Protein AF-A0A1F9CY75-F1 (afdb_monomer)

Secondary structure (DSSP, 8-state):
------PPPPPPP--------PPPPTT-EEEEEEETTEEEEEEEE---TTS-SEEEETTEEEEETTSHHHHHHTTSHHHHHH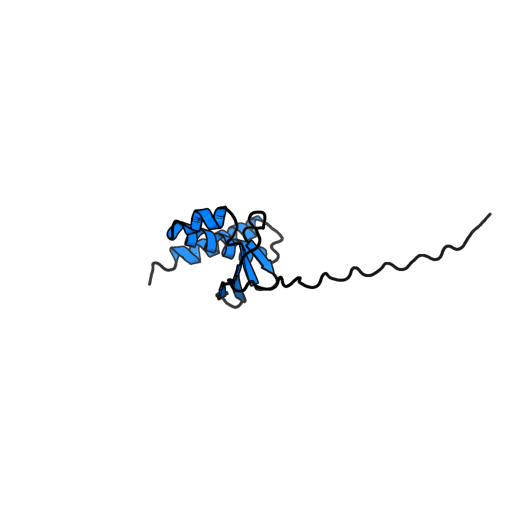HHHHHHHHHHHHHS--SSHHHHHHHHHHHHHHHHTTTTT-

Sequence (122 aa):
MREETVQPATPKKRRKKSPQIKRLTPNAVVQRVKFGETGVSVCIDDFGEDGPECFTEGTVIYINQQHPLYQREVKKPDTYILNVTRLITQEISLMKDTRNPRQAFSRQSKLLRDAFIDRQSQ

Radius of gyration: 21.09 Å; Cα contacts (8 Å, |Δi|>4): 133; chains: 1; bounding box: 71×56×34 Å

Solvent-accessible surface area (backbone atoms only — not comparable to full-atom values): 7442 Å² total; per-residue (Å²): 135,90,77,86,86,79,79,83,80,77,84,78,77,80,74,77,79,69,83,80,76,70,76,78,53,96,81,42,49,74,47,80,45,74,58,84,93,49,68,36,32,40,33,40,35,83,55,48,58,91,33,66,63,56,53,73,57,95,55,34,37,39,35,22,57,48,13,64,67,44,59,60,29,64,77,37,69,72,53,26,54,52,48,56,50,50,52,53,30,48,48,59,27,60,70,51,86,56,96,42,68,71,58,25,52,53,46,24,55,48,51,51,44,56,69,67,57,68,65,77,80,116

Structure (mmCIF, N/CA/C/O backbone):
data_AF-A0A1F9CY75-F1
#
_entry.id   AF-A0A1F9CY75-F1
#
loop_
_atom_site.group_PDB
_atom_site.id
_atom_site.type_symbol
_atom_site.label_atom_id
_atom_site.label_alt_id
_atom_site.label_comp_id
_atom_site.label_asym_id
_atom_site.label_entity_id
_atom_site.label_seq_id
_atom_site.pdbx_PDB_ins_code
_atom_site.Cartn_x
_atom_s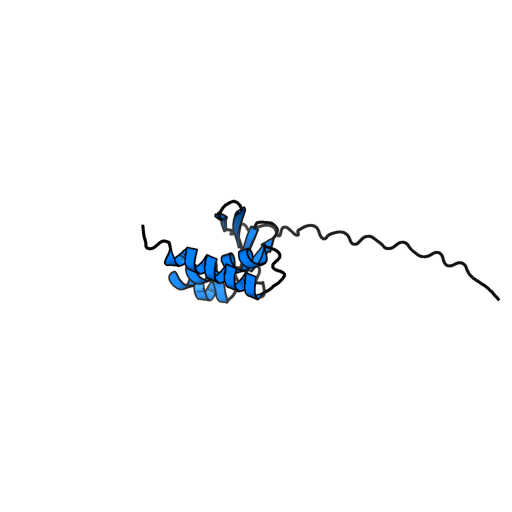ite.Cartn_y
_atom_site.Cartn_z
_atom_site.occupancy
_atom_site.B_iso_or_equiv
_atom_site.auth_seq_id
_atom_site.auth_comp_id
_atom_site.auth_asym_id
_atom_site.auth_atom_id
_atom_site.pdbx_PDB_model_num
ATOM 1 N N . MET A 1 1 ? 56.898 -35.795 -11.553 1.00 38.00 1 MET A N 1
ATOM 2 C CA . MET A 1 1 ? 56.214 -34.583 -12.049 1.00 38.00 1 MET A CA 1
ATOM 3 C C . MET A 1 1 ? 54.952 -35.017 -12.776 1.00 38.00 1 MET A C 1
ATOM 5 O O . MET A 1 1 ? 55.099 -35.783 -13.715 1.00 38.00 1 MET A O 1
ATOM 9 N N . ARG A 1 2 ? 53.801 -34.466 -12.352 1.00 38.34 2 ARG A N 1
ATOM 10 C CA . ARG A 1 2 ? 52.536 -34.290 -13.100 1.00 38.34 2 ARG A CA 1
ATOM 11 C C . ARG A 1 2 ? 51.712 -35.545 -13.423 1.00 38.34 2 ARG A C 1
ATOM 13 O O . ARG A 1 2 ? 52.249 -36.507 -13.940 1.00 38.34 2 ARG A O 1
ATOM 20 N N . GLU A 1 3 ? 50.398 -35.596 -13.233 1.00 37.16 3 GLU A N 1
ATOM 21 C CA . GLU A 1 3 ? 49.410 -34.746 -12.547 1.00 37.16 3 GLU A CA 1
ATOM 22 C C . GLU A 1 3 ? 48.095 -35.548 -12.591 1.00 37.16 3 GLU A C 1
ATOM 24 O O . GLU A 1 3 ? 47.687 -36.005 -13.661 1.00 37.16 3 GLU A O 1
ATOM 29 N N . GLU A 1 4 ? 47.451 -35.750 -11.439 1.00 39.44 4 GLU A N 1
ATOM 30 C CA . GLU A 1 4 ? 46.087 -36.278 -11.347 1.00 39.44 4 GLU A CA 1
ATOM 31 C C . GLU A 1 4 ? 45.119 -35.325 -12.053 1.00 39.44 4 GLU A C 1
ATOM 33 O O . GLU A 1 4 ? 45.020 -34.142 -11.726 1.00 39.44 4 GLU A O 1
ATOM 38 N N . THR A 1 5 ? 44.384 -35.840 -13.033 1.00 37.31 5 THR A N 1
ATOM 39 C CA . THR A 1 5 ? 43.399 -35.062 -13.783 1.00 37.31 5 THR A CA 1
ATOM 40 C C . THR A 1 5 ? 42.088 -35.008 -12.994 1.00 37.31 5 THR A C 1
ATOM 42 O O . THR A 1 5 ? 41.199 -35.841 -13.160 1.00 37.31 5 THR A O 1
ATOM 45 N N . VAL A 1 6 ? 41.967 -34.022 -12.103 1.00 43.00 6 VAL A N 1
ATOM 46 C CA . VAL A 1 6 ? 40.714 -33.695 -11.406 1.00 43.00 6 VAL A CA 1
ATOM 47 C C . VAL A 1 6 ? 39.774 -32.994 -12.388 1.00 43.00 6 VAL A C 1
ATOM 49 O O . VAL A 1 6 ? 40.012 -31.862 -12.806 1.00 43.00 6 VAL A O 1
ATOM 52 N N . GLN A 1 7 ? 38.691 -33.670 -12.772 1.00 46.31 7 GLN A N 1
ATOM 53 C CA . GLN A 1 7 ? 37.625 -33.084 -13.585 1.00 46.31 7 GLN A CA 1
ATOM 54 C C . GLN A 1 7 ? 36.792 -32.100 -12.736 1.00 46.31 7 GLN A C 1
ATOM 56 O O . GLN A 1 7 ? 36.348 -32.467 -11.645 1.00 46.31 7 GLN A O 1
ATOM 61 N N . PRO A 1 8 ? 36.543 -30.859 -13.197 1.00 41.75 8 PRO A N 1
ATOM 62 C CA . PRO A 1 8 ? 35.800 -29.871 -12.425 1.00 41.75 8 PRO A CA 1
ATOM 63 C C . PRO A 1 8 ? 34.287 -30.124 -12.489 1.00 41.75 8 PRO A C 1
ATOM 65 O O . PRO A 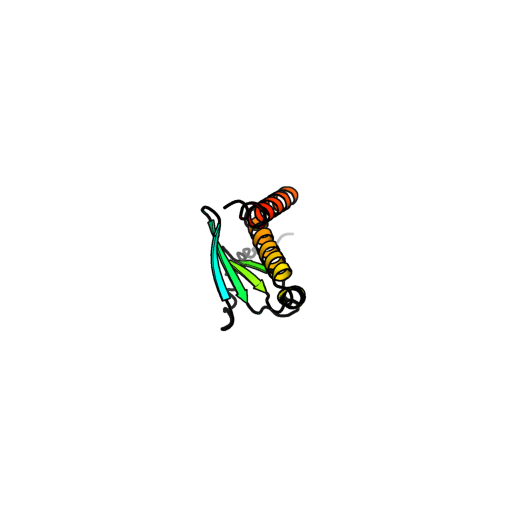1 8 ? 33.676 -30.184 -13.557 1.00 41.75 8 PRO A O 1
ATOM 68 N N . ALA A 1 9 ? 33.673 -30.231 -11.310 1.00 46.41 9 ALA A N 1
ATOM 69 C CA . ALA A 1 9 ? 32.234 -30.353 -11.128 1.00 46.41 9 ALA A CA 1
ATOM 70 C C . ALA A 1 9 ? 31.491 -29.118 -11.671 1.00 46.41 9 ALA A C 1
ATOM 72 O O . ALA A 1 9 ? 31.755 -27.976 -11.294 1.00 46.41 9 ALA A O 1
ATOM 73 N N . THR A 1 10 ? 30.512 -29.363 -12.539 1.00 48.00 10 THR A N 1
ATOM 74 C CA . THR A 1 10 ? 29.634 -28.355 -13.145 1.00 48.00 10 THR A CA 1
ATOM 75 C C . THR A 1 10 ? 28.888 -27.517 -12.090 1.00 48.00 10 THR A C 1
ATOM 77 O O . THR A 1 10 ? 28.301 -28.095 -11.165 1.00 48.00 10 THR A O 1
ATOM 80 N N . PRO A 1 11 ? 28.808 -26.179 -12.226 1.00 45.78 11 PRO A N 1
ATOM 81 C CA . PRO A 1 11 ? 28.096 -25.334 -11.274 1.00 45.78 11 PRO A CA 1
ATOM 82 C C . PRO A 1 11 ? 26.577 -25.535 -11.390 1.00 45.78 11 PRO A C 1
ATOM 84 O O . PRO A 1 11 ? 25.950 -25.246 -12.412 1.00 45.78 11 PRO A O 1
ATOM 87 N N . LYS A 1 12 ? 25.966 -26.028 -10.306 1.00 49.53 12 LYS A N 1
ATOM 88 C CA . LYS A 1 12 ? 24.513 -26.190 -10.162 1.00 49.53 12 LYS A CA 1
ATOM 89 C C . LYS A 1 12 ? 23.821 -24.828 -10.298 1.00 49.53 12 LYS A C 1
ATOM 91 O O . LYS A 1 12 ? 24.002 -23.941 -9.464 1.00 49.53 12 LYS A O 1
ATOM 96 N N . LYS A 1 13 ? 22.993 -24.674 -11.337 1.00 48.22 13 LYS A N 1
ATOM 97 C CA . LYS A 1 13 ? 22.117 -23.510 -11.546 1.00 48.22 13 LYS A CA 1
ATOM 98 C C . LYS A 1 13 ? 21.287 -23.261 -10.277 1.00 48.22 13 LYS A C 1
ATOM 100 O O . LYS A 1 13 ? 20.502 -24.120 -9.873 1.00 48.22 13 LYS A O 1
ATOM 105 N N . ARG A 1 14 ? 21.449 -22.088 -9.650 1.00 49.94 14 ARG A N 1
ATOM 106 C CA . ARG A 1 14 ? 20.605 -21.633 -8.534 1.00 49.94 14 ARG A CA 1
ATOM 107 C C . ARG A 1 14 ? 19.150 -21.612 -9.009 1.00 49.94 14 ARG A C 1
ATOM 109 O O . ARG A 1 14 ? 18.783 -20.790 -9.846 1.00 49.94 14 ARG A O 1
ATOM 116 N N . ARG A 1 15 ? 18.334 -22.543 -8.503 1.00 51.06 15 ARG A N 1
ATOM 117 C CA . ARG A 1 15 ? 16.886 -22.575 -8.747 1.00 51.06 15 ARG A CA 1
ATOM 118 C C . ARG A 1 15 ? 16.317 -21.236 -8.274 1.00 51.06 15 ARG A C 1
ATOM 120 O O . ARG A 1 15 ? 16.498 -20.872 -7.112 1.00 51.06 15 ARG A O 1
ATOM 127 N N . LYS A 1 16 ? 15.678 -20.491 -9.180 1.00 50.59 16 LYS A N 1
ATOM 128 C CA . LYS A 1 16 ? 14.902 -19.294 -8.839 1.00 50.59 16 LYS A CA 1
ATOM 129 C C . LYS A 1 16 ? 13.883 -19.726 -7.784 1.00 50.59 16 LYS A C 1
ATOM 131 O O . LYS A 1 16 ? 13.108 -20.643 -8.052 1.00 50.59 16 LYS A O 1
ATOM 136 N N . LYS A 1 17 ? 13.955 -19.151 -6.579 1.00 49.12 17 LYS A N 1
ATOM 137 C CA . LYS A 1 17 ? 12.967 -19.399 -5.525 1.00 49.12 17 LYS A CA 1
ATOM 138 C C . LYS A 1 17 ? 11.608 -19.047 -6.125 1.00 49.12 17 LYS A C 1
ATOM 140 O O . LYS A 1 17 ? 11.399 -17.906 -6.526 1.00 49.12 17 LYS A O 1
ATOM 145 N N . SER A 1 18 ? 10.753 -20.050 -6.290 1.00 45.75 18 SER A N 1
ATOM 146 C CA . SER A 1 18 ? 9.359 -19.840 -6.658 1.00 45.75 18 SER A CA 1
ATOM 147 C C . SER A 1 18 ? 8.731 -18.891 -5.633 1.00 45.75 18 SER A C 1
ATOM 149 O O . SER A 1 18 ? 9.071 -19.022 -4.451 1.00 45.75 18 SER A O 1
ATOM 151 N N . PRO A 1 19 ? 7.862 -17.957 -6.057 1.00 41.50 19 PRO A N 1
ATOM 152 C CA . PRO A 1 19 ? 7.151 -17.079 -5.136 1.00 41.50 19 PRO A CA 1
ATOM 153 C C . PRO A 1 19 ? 6.479 -17.949 -4.073 1.00 41.50 19 PRO A C 1
ATOM 155 O O . PRO A 1 19 ? 5.720 -18.869 -4.397 1.00 41.50 19 PRO A O 1
ATOM 158 N N . GLN A 1 20 ? 6.873 -17.758 -2.813 1.00 51.06 20 GLN A N 1
ATOM 159 C CA . GLN A 1 20 ? 6.215 -18.405 -1.689 1.00 51.06 20 GLN A CA 1
ATOM 160 C C . GLN A 1 20 ? 4.910 -17.651 -1.505 1.00 51.06 20 GLN A C 1
ATOM 162 O O . GLN A 1 20 ? 4.829 -16.774 -0.653 1.00 51.06 20 GLN A O 1
ATOM 167 N N . ILE A 1 21 ? 3.905 -18.007 -2.305 1.00 44.62 21 ILE A N 1
ATOM 168 C CA . ILE A 1 21 ? 2.533 -17.570 -2.081 1.00 44.62 21 ILE A CA 1
ATOM 169 C C . ILE A 1 21 ? 2.146 -18.151 -0.718 1.00 44.62 21 ILE A C 1
ATOM 171 O O . ILE A 1 21 ? 1.726 -19.308 -0.610 1.00 44.62 21 ILE A O 1
ATOM 175 N N . LYS A 1 22 ? 2.395 -17.385 0.350 1.00 53.44 22 LYS A N 1
ATOM 176 C CA . LYS A 1 22 ? 1.886 -17.673 1.686 1.00 53.44 22 LYS A CA 1
ATOM 177 C C . LYS A 1 22 ? 0.373 -17.732 1.521 1.00 53.44 22 LYS A C 1
ATOM 179 O O . LYS A 1 22 ? -0.223 -16.835 0.930 1.00 53.44 22 LYS A O 1
ATOM 184 N N . ARG A 1 23 ? -0.226 -18.854 1.925 1.00 48.00 23 ARG A N 1
ATOM 185 C CA . ARG A 1 23 ? -1.678 -19.049 1.846 1.00 48.00 23 ARG A CA 1
ATOM 186 C C . ARG A 1 23 ? -2.338 -17.857 2.540 1.00 48.00 23 ARG A C 1
ATOM 188 O O . ARG A 1 23 ? -2.029 -17.645 3.708 1.00 48.00 23 ARG A O 1
ATOM 195 N N . LEU A 1 24 ? -3.190 -17.112 1.825 1.00 58.69 24 LEU A N 1
ATOM 196 C CA . LEU A 1 24 ? -3.997 -16.065 2.451 1.00 58.69 24 LEU A CA 1
ATOM 197 C C . LEU A 1 24 ? -4.764 -16.699 3.611 1.00 58.69 24 LEU A C 1
ATOM 199 O O . LEU A 1 24 ? -5.358 -17.773 3.435 1.00 58.69 24 LEU A O 1
ATOM 203 N N . THR A 1 25 ? -4.729 -16.077 4.786 1.00 61.41 25 THR A N 1
ATOM 204 C CA . THR A 1 25 ? -5.555 -16.562 5.893 1.00 61.41 25 THR A CA 1
ATOM 205 C C . THR A 1 25 ? -7.036 -16.295 5.582 1.00 61.41 25 THR A C 1
ATOM 207 O O . THR A 1 25 ? -7.358 -15.429 4.764 1.00 61.41 25 THR A O 1
ATOM 210 N N . PRO A 1 26 ? -7.980 -17.021 6.207 1.00 56.97 26 PRO A N 1
ATOM 211 C CA . PRO A 1 26 ? -9.407 -16.783 5.990 1.00 56.97 26 PRO A CA 1
ATOM 212 C C . PRO A 1 26 ? -9.866 -15.360 6.355 1.00 56.97 26 PRO A C 1
ATOM 214 O O . PRO A 1 26 ? -10.937 -14.946 5.922 1.00 56.97 26 PRO A O 1
ATOM 217 N N . ASN A 1 27 ? -9.067 -14.618 7.131 1.00 58.91 27 ASN A N 1
ATOM 218 C CA . ASN A 1 27 ? -9.345 -13.241 7.538 1.00 58.91 27 ASN A CA 1
ATOM 219 C C . ASN A 1 27 ? -8.805 -12.202 6.545 1.00 58.91 27 ASN A C 1
ATOM 221 O O . ASN A 1 27 ? -8.962 -11.002 6.771 1.00 58.91 27 ASN A O 1
ATOM 225 N N . ALA A 1 28 ? -8.146 -12.643 5.473 1.00 63.38 28 ALA A N 1
ATOM 226 C CA . ALA A 1 28 ? -7.461 -11.743 4.572 1.00 63.38 28 ALA A CA 1
ATOM 227 C C . ALA A 1 28 ? -8.451 -10.898 3.756 1.00 63.38 28 ALA A C 1
ATOM 229 O O . ALA A 1 28 ? -9.271 -11.417 2.993 1.00 63.38 28 ALA A O 1
ATOM 230 N N . VAL A 1 29 ? -8.345 -9.574 3.879 1.00 68.44 29 VAL A N 1
ATOM 231 C CA . VAL A 1 29 ? -9.147 -8.629 3.092 1.00 68.44 29 VAL A CA 1
ATOM 232 C C . VAL A 1 29 ? -8.361 -8.249 1.845 1.00 68.44 29 VAL A C 1
ATOM 234 O O . VAL A 1 29 ? -7.328 -7.585 1.933 1.00 68.44 29 VAL A O 1
ATOM 237 N N . VAL A 1 30 ? -8.858 -8.649 0.671 1.00 63.72 30 VAL A N 1
ATOM 238 C CA . VAL A 1 30 ? -8.247 -8.318 -0.624 1.00 63.72 30 VAL A CA 1
ATOM 239 C C . VAL A 1 30 ? -9.026 -7.196 -1.296 1.00 63.72 30 VAL A C 1
ATOM 241 O O . VAL A 1 30 ? -10.145 -7.398 -1.761 1.00 63.72 30 VAL A O 1
ATOM 244 N N . GLN A 1 31 ? -8.398 -6.030 -1.421 1.00 70.25 31 GLN A N 1
ATOM 245 C CA . GLN A 1 31 ? -8.924 -4.887 -2.156 1.00 70.25 31 GLN A CA 1
ATOM 246 C C . GLN A 1 31 ? -8.088 -4.642 -3.414 1.00 70.25 31 GLN A C 1
ATOM 248 O O . GLN A 1 31 ? -6.903 -4.318 -3.353 1.00 70.25 31 GLN A O 1
ATOM 253 N N . ARG A 1 32 ? -8.702 -4.767 -4.594 1.00 61.19 32 ARG A N 1
ATOM 254 C CA . ARG A 1 32 ? -8.042 -4.425 -5.865 1.00 61.19 32 ARG A CA 1
ATOM 255 C C . ARG A 1 32 ? -8.175 -2.932 -6.140 1.00 61.19 32 ARG A C 1
ATOM 257 O O . ARG A 1 32 ? -9.289 -2.424 -6.215 1.00 61.19 32 ARG A O 1
ATOM 264 N N . VAL A 1 33 ? -7.053 -2.247 -6.348 1.00 62.91 33 VAL A N 1
ATOM 265 C CA . VAL A 1 33 ? -7.010 -0.803 -6.612 1.00 62.91 33 VAL A CA 1
ATOM 266 C C . VAL A 1 33 ? -6.263 -0.541 -7.923 1.00 62.91 33 VAL A C 1
ATOM 268 O O . VAL A 1 33 ? -5.109 -0.921 -8.106 1.00 62.91 33 VAL A O 1
ATOM 271 N N . LYS A 1 34 ? -6.914 0.112 -8.887 1.00 54.88 34 LYS A N 1
ATOM 272 C CA . LYS A 1 34 ? -6.248 0.513 -10.136 1.00 54.88 34 LYS A CA 1
ATOM 273 C C . LYS A 1 34 ? -5.543 1.853 -9.926 1.00 54.88 34 LYS A C 1
ATOM 275 O O . LYS A 1 34 ? -6.206 2.838 -9.620 1.00 54.88 34 LYS A O 1
ATOM 280 N N . PHE A 1 35 ? -4.224 1.888 -10.114 1.00 58.78 35 PHE A N 1
ATOM 281 C CA . PHE A 1 35 ? -3.424 3.114 -10.079 1.00 58.78 35 PHE A CA 1
ATOM 282 C C . PHE A 1 35 ? -2.914 3.422 -11.494 1.00 58.78 35 PHE A C 1
ATOM 284 O O . PHE A 1 35 ? -1.904 2.876 -11.942 1.00 58.78 35 PHE A O 1
ATOM 291 N N . GLY A 1 36 ? -3.629 4.287 -12.220 1.00 62.84 36 GLY A N 1
ATOM 292 C CA . GLY A 1 36 ? -3.343 4.561 -13.633 1.00 62.84 36 GLY A CA 1
ATOM 293 C C . GLY A 1 36 ? -3.517 3.307 -14.500 1.00 62.84 36 GLY A C 1
ATOM 294 O O . GLY A 1 36 ? -4.549 2.644 -14.425 1.00 62.84 36 GLY A O 1
ATOM 295 N N . GLU A 1 37 ? -2.501 2.965 -15.299 1.00 53.84 37 GLU A N 1
ATOM 296 C CA . GLU A 1 37 ? -2.472 1.749 -16.136 1.00 53.84 37 GLU A CA 1
ATOM 297 C C . GLU A 1 37 ? -2.021 0.489 -15.371 1.00 53.84 37 GLU A C 1
ATOM 299 O O . GLU A 1 37 ? -2.215 -0.632 -15.843 1.00 53.84 37 GLU A O 1
ATOM 304 N N . THR A 1 38 ? -1.448 0.645 -14.172 1.00 58.81 38 THR A N 1
ATOM 305 C CA . THR A 1 38 ? -0.958 -0.475 -13.361 1.00 58.81 38 THR A CA 1
ATOM 306 C C . THR A 1 38 ? -2.029 -0.901 -12.356 1.00 58.81 38 THR A C 1
ATOM 308 O O . THR A 1 38 ? -2.370 -0.176 -11.420 1.00 58.81 38 THR A O 1
ATOM 311 N N . GLY A 1 39 ? -2.571 -2.108 -12.528 1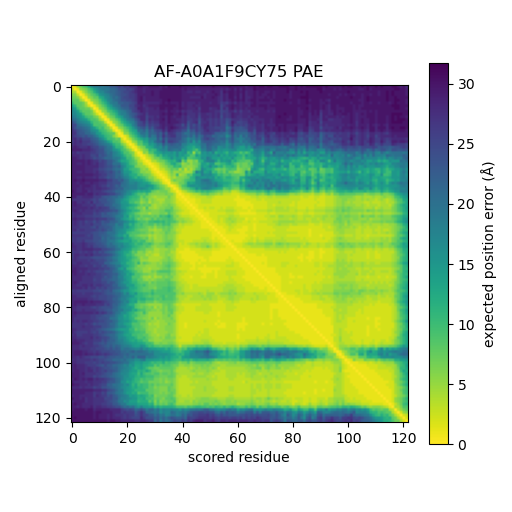.00 69.94 39 GLY A N 1
ATOM 312 C CA . GLY A 1 39 ? -3.438 -2.726 -11.526 1.00 69.94 39 GLY A CA 1
ATOM 313 C C . GLY A 1 39 ? -2.619 -3.204 -10.328 1.00 69.94 39 GLY A C 1
ATOM 314 O O . GLY A 1 39 ? -1.789 -4.097 -10.484 1.00 69.94 39 GLY A O 1
ATOM 315 N N . VAL A 1 40 ? -2.859 -2.639 -9.144 1.00 80.06 40 VAL A N 1
ATOM 316 C CA . VAL A 1 40 ? -2.227 -3.074 -7.891 1.00 80.06 40 VAL A CA 1
ATOM 317 C C . VAL A 1 40 ? -3.298 -3.708 -7.006 1.00 80.06 40 VAL A C 1
ATOM 319 O O . VAL A 1 40 ? -4.420 -3.224 -6.901 1.00 80.06 40 VAL A O 1
ATOM 322 N N . SER A 1 41 ? -2.998 -4.841 -6.384 1.00 84.88 41 SER A N 1
ATOM 323 C CA . SER A 1 41 ? -3.893 -5.423 -5.375 1.00 84.88 41 SER A CA 1
ATOM 324 C C . SER A 1 41 ? -3.325 -5.138 -3.998 1.00 84.88 41 SER A C 1
ATOM 326 O O . SER A 1 41 ? -2.123 -5.252 -3.812 1.00 84.88 41 SER A O 1
ATOM 328 N N . VAL A 1 42 ? -4.167 -4.772 -3.044 1.00 87.56 42 VAL A N 1
ATOM 329 C CA . VAL A 1 42 ? -3.788 -4.607 -1.642 1.00 87.56 42 VAL A CA 1
ATOM 330 C C . VAL A 1 42 ? -4.459 -5.722 -0.853 1.00 87.56 42 VAL A C 1
ATOM 332 O O . VAL A 1 42 ? -5.654 -5.958 -1.006 1.00 87.56 42 VAL A O 1
ATOM 335 N N . CYS A 1 43 ? -3.689 -6.433 -0.044 1.00 89.19 43 CYS A N 1
ATOM 336 C CA . CYS A 1 43 ? -4.146 -7.515 0.811 1.00 89.19 43 CYS A CA 1
ATOM 337 C C . CYS A 1 43 ? -3.761 -7.194 2.251 1.00 89.19 43 CYS A C 1
ATOM 339 O O . CYS A 1 43 ? -2.596 -6.926 2.525 1.00 89.19 43 CYS A O 1
ATOM 341 N N . ILE A 1 44 ? -4.718 -7.231 3.167 1.00 90.19 44 ILE A N 1
ATOM 342 C CA . ILE A 1 44 ? -4.462 -7.114 4.604 1.00 90.19 44 ILE A CA 1
ATOM 343 C C . ILE A 1 44 ? -4.538 -8.522 5.180 1.00 90.19 44 ILE A C 1
ATOM 345 O O . ILE A 1 44 ? -5.554 -9.183 4.982 1.00 90.19 44 ILE A O 1
ATOM 349 N N . ASP A 1 45 ? -3.471 -8.991 5.823 1.00 89.19 45 ASP A N 1
ATOM 350 C CA . ASP A 1 45 ? -3.383 -10.361 6.344 1.00 89.19 45 ASP A CA 1
ATOM 351 C C . ASP A 1 45 ? -2.469 -10.444 7.585 1.00 89.19 45 ASP A C 1
ATOM 353 O O . ASP A 1 45 ? -1.794 -9.477 7.954 1.00 89.19 45 ASP A O 1
ATOM 357 N N . ASP A 1 46 ? -2.466 -11.602 8.240 1.00 88.75 46 ASP A N 1
ATOM 358 C CA . ASP A 1 46 ? -1.684 -11.914 9.433 1.00 88.75 46 ASP A CA 1
ATOM 359 C C . ASP A 1 46 ? -0.278 -12.414 9.066 1.00 88.75 46 ASP A C 1
ATOM 361 O O . ASP A 1 46 ? -0.112 -13.469 8.447 1.00 88.75 46 ASP A O 1
ATOM 365 N N . PHE A 1 47 ? 0.761 -11.689 9.499 1.00 90.00 47 PHE A N 1
ATOM 366 C CA . PHE A 1 47 ? 2.162 -12.0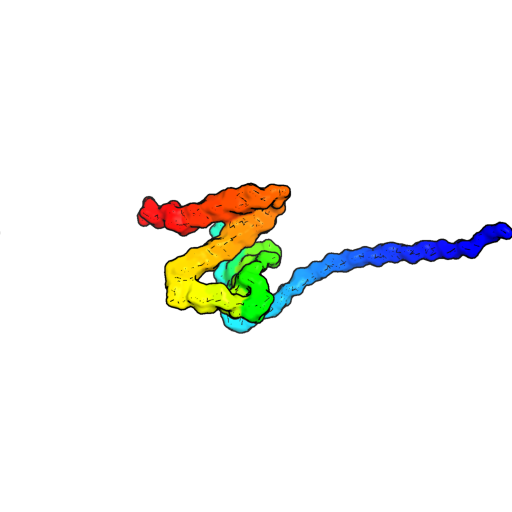92 9.295 1.00 90.00 47 PHE A CA 1
ATOM 367 C C . PHE A 1 47 ? 2.995 -12.156 10.586 1.00 90.00 47 PHE A C 1
ATOM 369 O O . PHE A 1 47 ? 4.216 -12.305 10.503 1.00 90.00 47 PHE A O 1
ATOM 376 N N . GLY A 1 48 ? 2.356 -12.096 11.758 1.00 90.44 48 GLY A N 1
ATOM 377 C CA . GLY A 1 48 ? 3.007 -12.058 13.071 1.00 90.44 48 GLY A CA 1
ATOM 378 C C . GLY A 1 48 ? 3.417 -10.648 13.503 1.00 90.44 48 GLY A C 1
ATOM 379 O O . GLY A 1 48 ? 3.607 -9.764 12.670 1.00 90.44 48 GLY A O 1
ATOM 380 N N . GLU A 1 49 ? 3.580 -10.435 14.809 1.00 93.31 49 GLU A N 1
ATOM 381 C CA . GLU A 1 49 ? 3.964 -9.129 15.375 1.00 93.31 49 GLU A CA 1
ATOM 382 C C . GLU A 1 49 ? 5.376 -8.692 14.949 1.00 93.31 49 GLU A C 1
ATOM 384 O O . GLU A 1 49 ? 5.584 -7.522 14.640 1.00 93.31 49 GLU A O 1
ATOM 389 N N . ASP A 1 50 ? 6.310 -9.645 14.837 1.00 94.06 50 ASP A N 1
ATOM 390 C CA . ASP A 1 50 ? 7.692 -9.424 14.372 1.00 94.06 50 ASP A CA 1
ATOM 391 C C . ASP A 1 50 ? 7.828 -9.411 12.834 1.00 94.06 50 ASP A C 1
ATOM 393 O O . ASP A 1 50 ? 8.932 -9.331 12.284 1.00 94.06 50 ASP A O 1
ATOM 397 N N . GLY A 1 51 ? 6.712 -9.556 12.112 1.00 90.44 51 GLY A N 1
ATOM 398 C CA . GLY A 1 51 ? 6.679 -9.514 10.653 1.00 90.44 51 GLY A CA 1
ATOM 399 C C . GLY A 1 51 ? 6.868 -8.093 10.102 1.00 90.44 51 GLY A C 1
ATOM 400 O O . GLY A 1 51 ? 6.677 -7.114 10.818 1.00 90.44 51 GLY A O 1
ATOM 401 N N . PRO A 1 52 ? 7.197 -7.935 8.807 1.00 93.88 52 PRO A N 1
ATOM 402 C CA . PRO A 1 52 ? 7.281 -6.610 8.191 1.00 93.88 52 PRO A CA 1
ATOM 403 C C . PRO A 1 52 ? 5.922 -5.888 8.219 1.00 93.88 52 PRO A C 1
ATOM 405 O O . PRO A 1 52 ? 4.880 -6.533 8.109 1.00 93.88 52 PRO A O 1
ATOM 408 N N . GLU A 1 53 ? 5.932 -4.552 8.303 1.00 94.25 53 GLU A N 1
ATOM 409 C CA . GLU A 1 53 ? 4.720 -3.713 8.206 1.00 94.25 53 GLU A CA 1
ATOM 410 C C . GLU A 1 53 ? 3.953 -3.966 6.898 1.00 94.25 53 GLU A C 1
ATOM 412 O O . GLU A 1 53 ? 2.729 -4.116 6.887 1.00 94.25 53 GLU A O 1
ATOM 417 N N . CYS A 1 54 ? 4.689 -4.022 5.789 1.00 94.38 54 CYS A N 1
ATOM 418 C CA . CYS A 1 54 ? 4.175 -4.323 4.464 1.00 94.38 54 CYS A CA 1
ATOM 419 C C . CYS A 1 54 ? 5.271 -4.919 3.580 1.00 94.38 54 CYS A C 1
ATOM 421 O O . CYS A 1 54 ? 6.463 -4.756 3.848 1.00 94.38 54 CYS A O 1
ATOM 423 N N . PHE A 1 55 ? 4.867 -5.608 2.520 1.00 92.62 55 PHE A N 1
ATOM 424 C CA . PHE A 1 55 ? 5.775 -6.068 1.474 1.00 92.62 55 PHE A CA 1
ATOM 425 C C . PHE A 1 55 ? 5.028 -6.264 0.157 1.00 92.62 55 PHE A C 1
ATOM 427 O O . PHE A 1 55 ? 3.812 -6.458 0.131 1.00 92.62 55 PHE A O 1
ATOM 434 N N . THR A 1 56 ? 5.774 -6.268 -0.941 1.00 90.44 56 THR A N 1
ATOM 435 C CA . THR A 1 56 ? 5.235 -6.506 -2.280 1.00 90.44 56 THR A CA 1
ATOM 436 C C . THR A 1 56 ? 5.643 -7.871 -2.822 1.00 90.44 56 THR A C 1
ATOM 438 O O . THR A 1 56 ? 6.823 -8.223 -2.817 1.00 90.44 56 THR A O 1
ATOM 441 N N . GLU A 1 57 ? 4.686 -8.603 -3.392 1.00 88.69 57 GLU A N 1
ATOM 442 C CA . GLU A 1 57 ? 4.941 -9.795 -4.204 1.00 88.69 57 GLU A CA 1
ATOM 443 C C . GLU A 1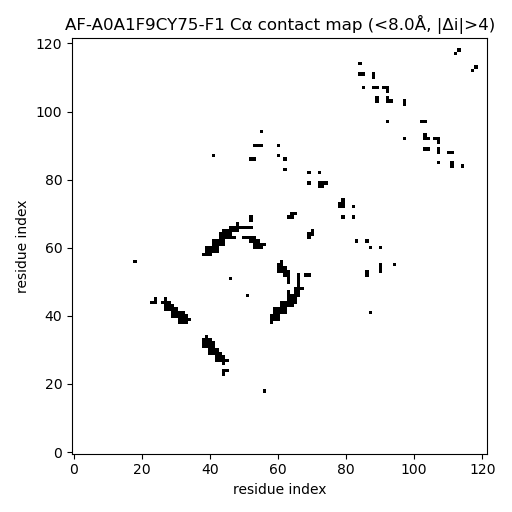 57 ? 4.191 -9.688 -5.541 1.00 88.69 57 GLU A C 1
ATOM 445 O O . GLU A 1 57 ? 2.960 -9.672 -5.606 1.00 88.69 57 GLU A O 1
ATOM 450 N N . GLY A 1 58 ? 4.943 -9.574 -6.640 1.00 85.19 58 GLY A N 1
ATOM 451 C CA . GLY A 1 58 ? 4.371 -9.324 -7.965 1.00 85.19 58 GLY A CA 1
ATOM 452 C C . GLY A 1 58 ? 3.672 -7.962 -8.030 1.00 85.19 58 GLY A C 1
ATOM 453 O O . GLY A 1 58 ? 4.321 -6.926 -7.933 1.00 85.19 58 GLY A O 1
ATOM 454 N N . THR A 1 59 ? 2.350 -7.970 -8.207 1.00 85.44 59 THR A N 1
ATOM 455 C CA . THR A 1 59 ? 1.494 -6.767 -8.232 1.00 85.44 59 THR A CA 1
ATOM 456 C C . THR A 1 59 ? 0.614 -6.646 -6.985 1.00 85.44 59 THR A C 1
ATOM 458 O O . THR A 1 59 ? -0.348 -5.873 -6.982 1.00 85.44 59 THR A O 1
ATOM 461 N N . VAL A 1 60 ? 0.883 -7.454 -5.956 1.00 87.69 60 VAL A N 1
ATOM 462 C CA . VAL A 1 60 ? 0.118 -7.483 -4.708 1.00 87.69 60 VAL A CA 1
ATOM 463 C C . VAL A 1 60 ? 0.959 -6.883 -3.585 1.00 87.69 60 VAL A C 1
ATOM 465 O O . VAL A 1 60 ? 2.079 -7.324 -3.340 1.00 87.69 60 VAL A O 1
ATOM 468 N N . ILE A 1 61 ? 0.405 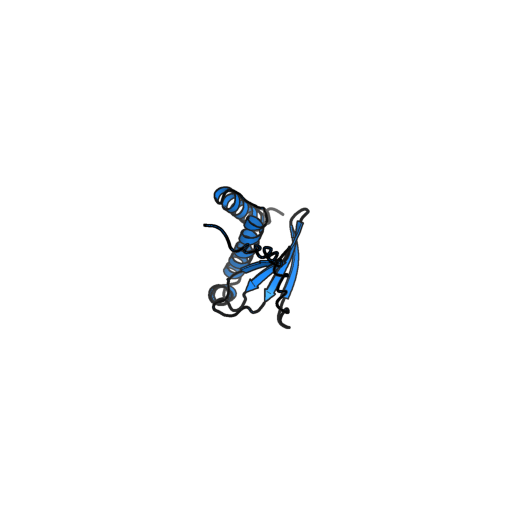-5.881 -2.914 1.00 91.31 61 ILE A N 1
ATOM 469 C CA . ILE A 1 61 ? 0.925 -5.288 -1.687 1.00 91.31 61 ILE A CA 1
ATOM 470 C C . ILE A 1 61 ? 0.237 -5.988 -0.525 1.00 91.31 61 ILE A C 1
ATOM 472 O O . ILE A 1 61 ? -0.987 -5.944 -0.421 1.00 91.31 61 ILE A O 1
ATOM 476 N N . TYR A 1 62 ? 1.014 -6.605 0.350 1.00 92.81 62 TYR A N 1
ATOM 477 C CA . TYR A 1 62 ? 0.534 -7.196 1.588 1.00 92.81 62 TYR A CA 1
ATOM 478 C C . TYR A 1 62 ? 0.800 -6.239 2.749 1.00 92.81 62 TYR A C 1
ATOM 480 O O . TYR A 1 62 ? 1.897 -5.697 2.865 1.00 92.81 62 TYR A O 1
ATOM 488 N N . ILE A 1 63 ? -0.200 -6.036 3.602 1.00 94.31 63 ILE A N 1
ATOM 489 C CA . ILE A 1 63 ? -0.144 -5.217 4.813 1.00 94.31 63 ILE A CA 1
ATOM 490 C C . ILE A 1 63 ? -0.376 -6.138 6.006 1.00 94.31 63 ILE A C 1
ATOM 492 O O . ILE A 1 63 ? -1.349 -6.892 6.030 1.00 94.31 63 ILE A O 1
ATOM 496 N N . ASN A 1 64 ? 0.516 -6.069 6.990 1.00 94.19 64 ASN A N 1
ATOM 497 C CA . ASN A 1 64 ? 0.452 -6.906 8.177 1.00 94.19 64 ASN A CA 1
ATOM 498 C C . ASN A 1 64 ? -0.438 -6.286 9.249 1.00 94.19 64 ASN A C 1
ATOM 500 O O . ASN A 1 64 ? -0.052 -5.310 9.898 1.00 94.19 64 ASN A O 1
ATOM 504 N N . GLN A 1 65 ? -1.606 -6.884 9.482 1.00 92.69 65 GLN A N 1
ATOM 505 C CA . GLN A 1 65 ? -2.517 -6.379 10.503 1.00 92.69 65 GLN A CA 1
ATOM 506 C C . GLN A 1 65 ? -2.053 -6.675 11.931 1.00 92.69 65 GLN A C 1
ATOM 508 O O . GLN A 1 65 ? -2.442 -5.961 12.847 1.00 92.69 65 GLN A O 1
ATOM 513 N N . GLN A 1 66 ? -1.202 -7.679 12.151 1.00 92.69 66 GLN A N 1
ATOM 514 C CA . GLN A 1 66 ? -0.675 -8.002 13.485 1.00 92.69 66 GLN A CA 1
ATOM 515 C C . GLN A 1 66 ? 0.487 -7.098 13.898 1.00 92.69 66 GLN A C 1
ATOM 517 O O . GLN A 1 66 ? 0.890 -7.114 15.057 1.00 92.69 66 GLN A O 1
ATOM 522 N N . HIS A 1 67 ? 1.015 -6.281 12.984 1.00 95.56 67 HIS A N 1
ATOM 523 C CA . HIS A 1 67 ? 2.130 -5.407 13.309 1.00 95.56 67 HIS A CA 1
ATOM 524 C C . HIS A 1 67 ? 1.735 -4.389 14.404 1.00 95.56 67 HIS A C 1
ATOM 526 O O . HIS A 1 67 ? 0.685 -3.742 14.281 1.00 95.56 67 HIS A O 1
ATOM 532 N N . PRO A 1 68 ? 2.569 -4.156 15.439 1.00 95.44 68 PRO A N 1
ATOM 533 C CA . PRO A 1 68 ? 2.236 -3.251 16.542 1.00 95.44 68 PRO A CA 1
ATOM 534 C C . PRO A 1 68 ? 1.846 -1.833 16.100 1.00 95.44 68 PRO A C 1
ATOM 536 O O . PRO A 1 68 ? 0.957 -1.220 16.693 1.00 95.44 68 PRO A O 1
ATOM 539 N N . LEU A 1 69 ? 2.463 -1.308 15.031 1.00 94.62 69 LEU A N 1
ATOM 540 C CA . LEU A 1 69 ? 2.086 0.000 14.473 1.00 94.62 69 LEU A CA 1
ATOM 541 C C . LEU A 1 69 ? 0.690 -0.018 13.843 1.00 94.62 69 LEU A C 1
ATOM 543 O O . LEU A 1 69 ? -0.092 0.894 14.102 1.00 94.62 69 LEU A O 1
ATOM 547 N N . TYR A 1 70 ? 0.340 -1.082 13.113 1.00 93.94 70 TYR A N 1
ATOM 548 C CA . TYR A 1 70 ? -0.997 -1.241 12.542 1.00 93.94 70 TYR A CA 1
ATOM 549 C C . TYR A 1 70 ? -2.053 -1.273 13.653 1.00 93.94 70 TYR A C 1
ATOM 551 O O . TYR A 1 70 ? -3.008 -0.497 13.633 1.00 93.94 70 TYR A O 1
ATOM 559 N N . GLN A 1 71 ? -1.832 -2.098 14.681 1.00 94.69 71 GLN A N 1
ATOM 560 C CA . GLN A 1 71 ? -2.724 -2.226 15.841 1.00 94.69 71 GLN A CA 1
ATOM 561 C C . GLN A 1 71 ? -2.840 -0.936 16.664 1.00 94.69 71 GLN A C 1
ATOM 563 O O . GLN A 1 71 ? -3.876 -0.652 17.271 1.00 94.69 71 GLN A O 1
ATOM 568 N N . ARG A 1 72 ? -1.785 -0.118 16.704 1.00 95.12 72 ARG A N 1
ATOM 569 C CA . ARG A 1 72 ? -1.831 1.197 17.350 1.00 95.12 72 ARG A CA 1
ATOM 570 C C . ARG A 1 72 ? -2.675 2.186 16.550 1.00 95.12 72 ARG A C 1
ATOM 572 O O . ARG A 1 72 ? -3.417 2.967 17.143 1.00 95.12 72 ARG A O 1
ATOM 579 N N . GLU A 1 73 ? -2.540 2.176 15.230 1.00 93.06 73 GLU A N 1
ATOM 580 C CA . GLU A 1 73 ? -3.089 3.207 14.346 1.00 93.06 73 GLU A CA 1
ATOM 581 C C . GLU A 1 73 ? -4.525 2.918 13.921 1.00 93.06 73 GLU A C 1
ATOM 583 O O . GLU A 1 73 ? -5.297 3.862 13.784 1.00 93.06 73 GLU A O 1
ATOM 588 N N . VAL A 1 74 ? -4.937 1.646 13.861 1.00 93.19 74 VAL A N 1
ATOM 589 C CA . VAL A 1 74 ? -6.335 1.241 13.617 1.00 93.19 74 VAL A CA 1
ATOM 590 C C . VAL A 1 74 ? -7.315 1.8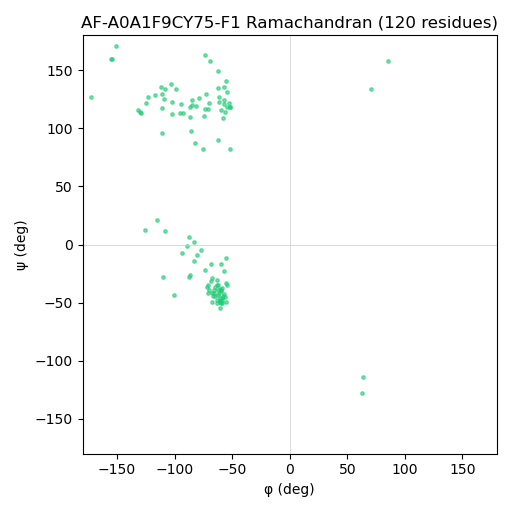19 14.649 1.00 93.19 74 VAL A C 1
ATOM 592 O O . VAL A 1 74 ? -8.494 1.997 14.364 1.00 93.19 74 VAL A O 1
ATOM 595 N N . LYS A 1 75 ? -6.827 2.188 15.842 1.00 93.44 75 LYS A N 1
ATOM 596 C CA . LYS A 1 75 ? -7.625 2.816 16.911 1.00 93.44 75 LYS A CA 1
ATOM 597 C C . LYS A 1 75 ? -8.091 4.235 16.572 1.00 93.44 75 LYS A C 1
ATOM 599 O O . LYS A 1 75 ? -8.967 4.755 17.258 1.00 93.44 75 LYS A O 1
ATOM 604 N N . LYS A 1 76 ? -7.483 4.889 15.576 1.00 94.44 76 LYS A N 1
ATOM 605 C CA . LYS A 1 76 ? -7.805 6.259 15.160 1.00 94.44 76 LYS A CA 1
ATOM 606 C C . LYS A 1 76 ? -8.018 6.285 13.645 1.00 94.44 76 LYS A C 1
ATOM 608 O O . LYS A 1 76 ? -7.045 6.090 12.920 1.00 94.44 76 LYS A O 1
ATOM 613 N N . PRO A 1 77 ? -9.235 6.563 13.147 1.00 88.69 77 PRO A N 1
ATOM 614 C CA . PRO A 1 77 ? -9.558 6.407 11.728 1.00 88.69 77 PRO A CA 1
ATOM 615 C C . PRO A 1 77 ? -8.651 7.240 10.813 1.00 88.69 77 PRO A C 1
ATOM 617 O O . PRO A 1 77 ? -8.106 6.710 9.849 1.00 88.69 77 PRO A O 1
ATOM 620 N N . ASP A 1 78 ? -8.391 8.502 11.155 1.00 88.44 78 ASP A N 1
ATOM 621 C CA .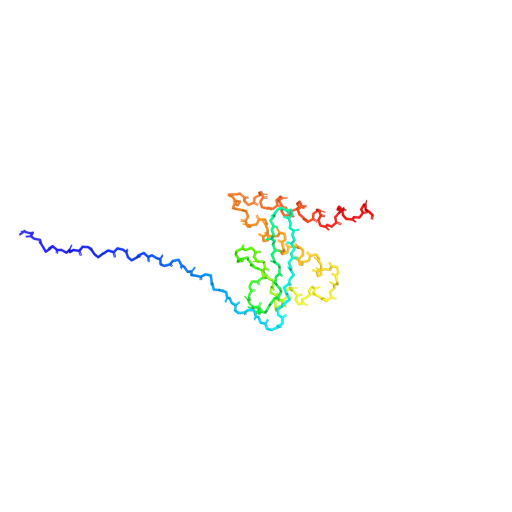 ASP A 1 78 ? -7.537 9.371 10.332 1.00 88.44 78 ASP A CA 1
ATOM 622 C C . ASP A 1 78 ? -6.083 8.882 10.285 1.00 88.44 78 ASP A C 1
ATOM 624 O O . ASP A 1 78 ? -5.435 8.897 9.239 1.00 88.44 78 ASP A O 1
ATOM 628 N N . THR A 1 79 ? -5.568 8.396 11.419 1.00 92.19 79 THR A N 1
ATOM 629 C CA . THR A 1 79 ? -4.208 7.844 11.501 1.00 92.19 79 THR A CA 1
ATOM 630 C C . THR A 1 79 ? -4.105 6.519 10.755 1.00 92.19 79 THR A C 1
ATOM 632 O O . THR A 1 79 ? -3.114 6.285 10.067 1.00 92.19 79 THR A O 1
ATOM 635 N N . TYR A 1 80 ? -5.136 5.679 10.841 1.00 92.00 80 TYR A N 1
ATOM 636 C CA . TYR A 1 80 ? -5.226 4.426 10.103 1.00 92.00 80 TYR A CA 1
ATOM 637 C C . TYR A 1 80 ? -5.167 4.660 8.592 1.00 92.00 80 TYR A C 1
ATOM 639 O O . TYR A 1 80 ? -4.343 4.056 7.905 1.00 92.00 80 TYR A O 1
ATOM 647 N N . ILE A 1 81 ? -5.989 5.583 8.084 1.00 90.38 81 ILE A N 1
ATOM 648 C CA . ILE A 1 81 ? -6.020 5.928 6.658 1.00 90.38 81 ILE A CA 1
ATOM 649 C C . ILE A 1 81 ? -4.655 6.460 6.211 1.00 90.38 81 ILE A C 1
ATOM 651 O O . ILE A 1 81 ? -4.133 6.025 5.179 1.00 90.38 81 ILE A O 1
ATOM 655 N N . LEU A 1 82 ? -4.051 7.365 6.991 1.00 91.94 82 LEU A N 1
ATOM 656 C CA . LEU A 1 82 ? -2.720 7.898 6.703 1.00 91.94 82 LEU A CA 1
ATOM 657 C C . LEU A 1 82 ? -1.670 6.783 6.641 1.00 91.94 82 LEU A C 1
ATOM 659 O O . LEU A 1 82 ? -0.881 6.744 5.696 1.00 91.94 82 LEU A O 1
ATOM 663 N N . ASN A 1 83 ? -1.670 5.860 7.604 1.00 94.12 83 ASN A N 1
ATOM 664 C CA . ASN A 1 83 ? -0.694 4.780 7.640 1.00 94.12 83 ASN A CA 1
ATOM 665 C C . ASN A 1 83 ? -0.865 3.791 6.488 1.00 94.12 83 ASN A C 1
ATOM 667 O O . ASN A 1 83 ? 0.094 3.517 5.774 1.00 94.12 83 ASN A O 1
ATOM 671 N N . VAL A 1 84 ? -2.081 3.304 6.238 1.00 91.81 84 VAL A N 1
ATOM 672 C CA . VAL A 1 84 ? -2.337 2.394 5.111 1.00 91.81 84 VAL A CA 1
ATOM 673 C C . VAL A 1 84 ? -1.915 3.048 3.794 1.00 91.81 84 VAL A C 1
ATOM 675 O O . VAL A 1 84 ? -1.240 2.424 2.975 1.00 91.81 84 VAL A O 1
ATOM 678 N N . THR A 1 85 ? -2.218 4.335 3.613 1.00 92.25 85 THR A N 1
ATOM 679 C CA . THR A 1 85 ? -1.797 5.080 2.418 1.00 92.25 85 THR A CA 1
ATOM 680 C C . THR A 1 85 ? -0.273 5.228 2.350 1.00 92.25 85 THR A C 1
ATOM 682 O O . THR A 1 85 ? 0.316 5.031 1.284 1.00 92.25 85 THR A O 1
ATOM 685 N N . ARG A 1 86 ? 0.404 5.513 3.472 1.00 94.19 86 ARG A N 1
ATOM 686 C CA . ARG A 1 86 ? 1.876 5.546 3.562 1.00 94.19 86 ARG A CA 1
ATOM 687 C C . ARG A 1 86 ? 2.485 4.220 3.105 1.00 94.19 86 ARG A C 1
ATOM 689 O O . ARG A 1 86 ? 3.393 4.251 2.276 1.00 94.19 86 ARG A O 1
ATOM 696 N N . LEU A 1 87 ? 1.990 3.090 3.610 1.00 93.81 87 LEU A N 1
ATOM 697 C CA . LEU A 1 87 ? 2.497 1.756 3.268 1.00 93.81 87 LEU A CA 1
ATOM 698 C C . LEU A 1 87 ? 2.291 1.449 1.778 1.00 93.81 87 LEU A C 1
ATOM 700 O O . LEU A 1 87 ? 3.236 1.083 1.085 1.00 93.81 87 LEU A O 1
ATOM 704 N N . ILE A 1 88 ? 1.092 1.697 1.241 1.00 90.94 88 ILE A N 1
ATOM 705 C CA . ILE A 1 88 ? 0.796 1.467 -0.184 1.00 90.94 88 ILE A CA 1
ATOM 706 C C . ILE A 1 88 ? 1.709 2.314 -1.079 1.00 90.94 88 ILE A C 1
ATOM 708 O O . ILE A 1 88 ? 2.315 1.811 -2.024 1.00 90.94 88 ILE A O 1
ATOM 712 N N . THR A 1 89 ? 1.826 3.610 -0.789 1.00 91.38 89 THR A N 1
ATOM 713 C CA . THR A 1 89 ? 2.633 4.532 -1.606 1.00 91.38 89 THR A CA 1
ATOM 714 C C . THR A 1 89 ? 4.131 4.254 -1.510 1.00 91.38 89 THR A C 1
ATOM 716 O O . THR A 1 89 ? 4.846 4.448 -2.498 1.00 91.38 89 THR A O 1
ATOM 719 N N . GLN A 1 90 ? 4.609 3.771 -0.359 1.00 91.69 90 GLN A N 1
ATOM 720 C CA . GLN A 1 90 ? 5.977 3.289 -0.178 1.00 91.69 90 GLN A CA 1
ATOM 721 C C . GLN A 1 90 ? 6.265 2.118 -1.119 1.00 91.69 90 GLN A C 1
ATOM 723 O O . GLN A 1 90 ? 7.194 2.188 -1.923 1.00 91.69 90 GLN A O 1
ATOM 728 N N . GLU A 1 91 ? 5.430 1.083 -1.071 1.00 91.12 91 GLU A N 1
ATOM 729 C CA . GLU A 1 91 ? 5.602 -0.124 -1.877 1.00 91.12 91 GLU A CA 1
ATOM 730 C C . GLU A 1 91 ? 5.524 0.176 -3.380 1.00 91.12 91 GLU A C 1
ATOM 732 O O . GLU A 1 91 ? 6.399 -0.236 -4.140 1.00 91.12 91 GLU A O 1
ATOM 737 N N . ILE A 1 92 ? 4.571 1.008 -3.820 1.00 88.06 92 ILE A N 1
ATOM 738 C CA . ILE A 1 92 ? 4.482 1.453 -5.225 1.00 88.06 92 ILE A CA 1
ATOM 739 C C . ILE A 1 92 ? 5.753 2.195 -5.661 1.00 88.06 92 ILE A C 1
ATOM 741 O O . ILE A 1 92 ? 6.222 2.041 -6.795 1.00 88.06 92 ILE A O 1
ATOM 745 N N . SER A 1 93 ? 6.319 3.016 -4.776 1.00 88.62 93 SER A N 1
ATOM 746 C CA . SER A 1 93 ? 7.529 3.785 -5.082 1.00 88.62 93 SER A CA 1
ATOM 747 C C . SER A 1 93 ? 8.756 2.890 -5.248 1.00 88.62 93 SER A C 1
ATOM 749 O O . SER A 1 93 ? 9.640 3.243 -6.030 1.00 88.62 93 SER A O 1
ATOM 751 N N . LEU A 1 94 ? 8.774 1.739 -4.566 1.00 86.00 94 LEU A N 1
ATOM 752 C CA . LEU A 1 94 ? 9.817 0.713 -4.644 1.00 86.00 94 LEU A CA 1
ATOM 753 C C . LEU A 1 94 ? 9.596 -0.299 -5.784 1.00 86.00 94 LEU A C 1
ATOM 755 O O . LEU A 1 94 ? 10.568 -0.844 -6.300 1.00 86.00 94 LEU A O 1
ATOM 759 N N . MET A 1 95 ? 8.351 -0.532 -6.218 1.00 80.38 95 MET A N 1
ATOM 760 C CA . MET A 1 95 ? 8.018 -1.453 -7.322 1.00 80.38 95 MET A CA 1
ATOM 761 C C . MET A 1 95 ? 8.687 -1.078 -8.646 1.00 80.38 95 MET A C 1
ATOM 763 O O . MET A 1 95 ? 9.064 -1.944 -9.437 1.00 80.38 95 MET A O 1
ATOM 767 N N . LYS A 1 96 ? 8.795 0.222 -8.934 1.00 68.81 96 LYS A N 1
ATOM 768 C CA . LYS A 1 96 ? 9.561 0.688 -10.089 1.00 68.81 96 LYS A CA 1
ATOM 769 C C . LYS A 1 96 ? 11.015 0.704 -9.667 1.00 68.81 96 LYS A C 1
ATOM 771 O O . LYS A 1 96 ? 11.333 1.460 -8.768 1.00 68.81 96 LYS A O 1
ATOM 776 N N . ASP A 1 97 ? 11.859 -0.066 -10.343 1.00 62.34 97 ASP A N 1
ATOM 777 C CA . ASP A 1 97 ? 13.299 -0.202 -10.098 1.00 62.34 97 ASP A CA 1
ATOM 778 C C . ASP A 1 97 ? 14.004 1.175 -10.050 1.00 62.34 97 ASP A C 1
ATOM 780 O O . ASP A 1 97 ? 14.509 1.712 -11.043 1.00 62.34 97 ASP A O 1
ATOM 784 N N . THR A 1 98 ? 13.935 1.841 -8.896 1.00 64.44 98 THR A N 1
ATOM 785 C CA . THR A 1 98 ? 14.488 3.171 -8.690 1.00 64.44 98 THR A CA 1
ATOM 786 C C . THR A 1 98 ? 15.940 2.979 -8.321 1.00 64.44 98 THR A C 1
ATOM 788 O O . THR A 1 98 ? 16.274 2.791 -7.155 1.00 64.44 98 THR A O 1
ATOM 791 N N . ARG A 1 99 ? 16.829 3.119 -9.307 1.00 69.81 99 ARG A N 1
ATOM 792 C CA . ARG A 1 99 ? 18.286 3.177 -9.084 1.00 69.81 99 ARG A CA 1
ATOM 793 C C . ARG A 1 99 ? 18.706 4.279 -8.092 1.00 69.81 99 ARG A C 1
ATOM 795 O O . ARG A 1 99 ? 19.857 4.315 -7.678 1.00 69.81 99 ARG A O 1
ATOM 802 N N . ASN A 1 100 ? 17.795 5.194 -7.738 1.00 82.00 100 ASN A N 1
ATOM 803 C CA . ASN A 1 100 ? 18.031 6.314 -6.838 1.00 82.00 100 ASN A CA 1
ATOM 804 C C . ASN A 1 100 ? 16.927 6.428 -5.756 1.00 82.00 100 ASN A C 1
ATOM 806 O O . ASN A 1 100 ? 15.787 6.767 -6.098 1.00 82.00 100 ASN A O 1
ATOM 810 N N . PRO A 1 101 ? 17.262 6.259 -4.460 1.00 84.88 101 PRO A N 1
ATOM 811 C CA . PRO A 1 101 ? 16.328 6.414 -3.338 1.00 84.88 101 PRO A CA 1
ATOM 812 C C . PRO A 1 101 ? 15.609 7.770 -3.295 1.00 84.88 101 PRO A C 1
ATOM 814 O O . PRO A 1 101 ? 14.438 7.847 -2.933 1.00 84.88 101 PRO A O 1
ATOM 817 N N . ARG A 1 102 ? 16.265 8.856 -3.729 1.00 87.44 102 ARG A N 1
ATOM 818 C CA . ARG A 1 102 ? 15.658 10.198 -3.762 1.00 87.44 102 ARG A CA 1
ATOM 819 C C . ARG A 1 102 ? 14.461 10.261 -4.712 1.00 87.44 102 ARG A C 1
ATOM 821 O O . ARG A 1 102 ? 13.494 10.965 -4.432 1.00 87.44 102 ARG A O 1
ATOM 828 N N . GLN A 1 103 ? 14.509 9.519 -5.820 1.00 86.50 103 GLN A N 1
ATOM 829 C CA . GLN A 1 103 ? 13.376 9.440 -6.741 1.00 86.50 103 GLN A CA 1
ATOM 830 C C . GLN A 1 103 ? 12.220 8.634 -6.146 1.00 86.50 103 GLN A C 1
ATOM 832 O O . GLN A 1 103 ? 11.072 9.014 -6.358 1.00 86.50 103 GLN A O 1
ATOM 837 N N . ALA A 1 104 ? 12.504 7.569 -5.389 1.00 87.81 104 ALA A N 1
ATOM 838 C CA . ALA A 1 104 ? 11.471 6.809 -4.688 1.00 87.81 104 ALA A CA 1
ATOM 839 C C . ALA A 1 104 ? 10.727 7.700 -3.682 1.00 87.81 104 ALA A C 1
ATOM 841 O O . ALA A 1 104 ? 9.506 7.797 -3.751 1.00 87.81 104 ALA A O 1
ATOM 842 N N . PHE A 1 105 ? 11.449 8.450 -2.842 1.00 89.56 105 PHE A N 1
ATOM 843 C CA . PHE A 1 105 ? 10.820 9.381 -1.899 1.00 89.56 105 PHE A CA 1
ATOM 844 C C . PHE A 1 105 ? 10.020 10.484 -2.594 1.00 89.56 105 PHE A C 1
ATOM 846 O O . PHE A 1 105 ? 8.902 10.775 -2.188 1.00 89.56 105 PHE A O 1
ATOM 853 N N . SER A 1 106 ? 10.540 11.064 -3.681 1.00 90.25 106 SER A N 1
ATOM 854 C CA . SER A 1 106 ? 9.800 12.081 -4.438 1.00 90.25 106 SER A CA 1
ATOM 855 C C . SER A 1 106 ? 8.496 11.531 -5.030 1.00 90.25 106 SER A C 1
ATOM 857 O O . SER A 1 106 ? 7.470 12.212 -4.996 1.00 90.25 106 SER A O 1
ATOM 859 N N . ARG A 1 107 ? 8.504 10.285 -5.521 1.00 86.75 107 ARG A N 1
ATOM 860 C CA . ARG A 1 107 ? 7.292 9.600 -5.997 1.00 86.75 107 ARG A CA 1
ATOM 861 C C . ARG A 1 107 ? 6.319 9.323 -4.862 1.00 86.75 107 ARG A C 1
ATOM 863 O O . ARG A 1 107 ? 5.137 9.599 -5.026 1.00 86.75 107 ARG A O 1
ATOM 870 N N . GLN A 1 108 ? 6.811 8.852 -3.720 1.00 90.75 108 GLN A N 1
ATOM 871 C CA . GLN A 1 108 ? 5.988 8.618 -2.538 1.00 90.75 108 GLN A CA 1
ATOM 872 C C . GLN A 1 108 ? 5.297 9.911 -2.091 1.00 90.75 108 GLN A C 1
ATOM 874 O O . GLN A 1 108 ? 4.084 9.920 -1.908 1.00 90.75 108 GLN A O 1
ATOM 879 N N . SER A 1 109 ? 6.039 11.021 -1.991 1.00 90.56 109 SER A N 1
ATOM 880 C CA . SER A 1 109 ? 5.474 12.330 -1.645 1.00 90.56 109 SER A CA 1
ATOM 881 C C . SER A 1 109 ? 4.416 12.787 -2.647 1.00 90.56 109 SER A C 1
ATOM 883 O O . SER A 1 109 ? 3.389 13.321 -2.235 1.00 90.56 109 SER A O 1
ATOM 885 N N . LYS A 1 110 ? 4.636 12.556 -3.950 1.00 89.62 110 LYS A N 1
ATOM 886 C CA . LYS A 1 110 ? 3.639 12.860 -4.982 1.00 89.62 110 LYS A CA 1
ATOM 887 C C . LYS A 1 110 ? 2.369 12.024 -4.791 1.00 89.62 110 LYS A C 1
ATOM 889 O O . LYS A 1 110 ? 1.294 12.592 -4.703 1.00 89.62 110 LYS A O 1
ATOM 894 N N . LEU A 1 111 ? 2.494 10.705 -4.644 1.00 88.44 111 LEU A N 1
ATOM 895 C CA . LEU A 1 111 ? 1.342 9.817 -4.456 1.00 88.44 111 LEU A CA 1
ATOM 896 C C . LEU A 1 111 ? 0.538 10.154 -3.192 1.00 88.44 111 LEU A C 1
ATOM 898 O O . LEU A 1 111 ? -0.686 10.094 -3.214 1.00 88.44 111 LEU A O 1
ATOM 902 N N . LEU A 1 112 ? 1.214 10.522 -2.099 1.00 89.75 112 LEU A N 1
ATOM 903 C CA . LEU A 1 112 ? 0.555 10.967 -0.869 1.00 89.75 112 LEU A CA 1
ATOM 904 C C . LEU A 1 112 ? -0.204 12.281 -1.074 1.00 89.75 112 LEU A C 1
ATOM 906 O O . LEU A 1 112 ? -1.343 12.401 -0.629 1.00 89.75 112 LEU A O 1
ATOM 910 N N . ARG A 1 113 ? 0.399 13.254 -1.766 1.00 88.69 113 ARG A N 1
ATOM 911 C CA . ARG A 1 113 ? -0.280 14.504 -2.125 1.00 88.69 113 ARG A CA 1
ATOM 912 C C . ARG A 1 113 ? -1.528 14.223 -2.959 1.00 88.69 113 ARG A C 1
ATOM 914 O O . ARG A 1 113 ? -2.600 14.692 -2.594 1.00 88.69 113 ARG A O 1
ATOM 921 N N . ASP A 1 114 ? -1.399 13.420 -4.007 1.00 86.31 114 ASP A N 1
ATOM 922 C CA . ASP A 1 114 ? -2.507 13.088 -4.905 1.00 86.31 114 ASP A CA 1
ATOM 923 C C . ASP A 1 114 ? -3.635 12.343 -4.149 1.00 86.31 114 ASP A C 1
ATOM 925 O O . ASP A 1 114 ? -4.817 12.553 -4.411 1.00 86.31 114 ASP A O 1
ATOM 929 N N . ALA A 1 115 ? -3.294 11.506 -3.159 1.00 83.75 115 ALA A N 1
ATOM 930 C CA . ALA A 1 115 ? -4.270 10.758 -2.363 1.00 83.75 115 ALA A CA 1
ATOM 931 C C . ALA A 1 115 ? -5.085 11.627 -1.385 1.00 83.75 115 ALA A C 1
ATOM 933 O O . ALA A 1 115 ? -6.260 11.333 -1.156 1.00 83.75 115 ALA A O 1
ATOM 934 N N . PHE A 1 116 ? -4.479 12.669 -0.803 1.00 82.88 116 PHE A N 1
ATOM 935 C CA . PHE A 1 116 ? -5.089 13.452 0.283 1.00 82.88 116 PHE A CA 1
ATOM 936 C C . PHE A 1 116 ? -5.509 14.876 -0.099 1.00 82.88 116 PHE A C 1
ATOM 938 O O . PHE A 1 116 ? -6.432 15.407 0.512 1.00 82.88 116 PHE A O 1
ATOM 945 N N . ILE A 1 117 ? -4.853 15.507 -1.076 1.00 80.25 117 ILE A N 1
ATOM 946 C CA . ILE A 1 117 ? -5.061 16.927 -1.408 1.00 80.25 117 ILE A CA 1
ATOM 947 C C . ILE A 1 117 ? -5.965 17.078 -2.639 1.00 80.25 117 ILE A C 1
ATOM 949 O O . ILE A 1 117 ? -6.907 17.867 -2.612 1.00 80.25 117 ILE A O 1
ATOM 953 N N . ASP A 1 118 ? -5.760 16.270 -3.682 1.00 59.09 118 ASP A N 1
ATOM 954 C CA . ASP A 1 118 ? -6.467 16.439 -4.966 1.00 59.09 118 ASP A CA 1
ATOM 955 C C . ASP A 1 118 ? -7.927 15.936 -4.956 1.00 59.09 118 ASP A C 1
ATOM 957 O O . ASP A 1 118 ? -8.663 16.138 -5.917 1.00 59.09 118 ASP A O 1
ATOM 961 N N . ARG A 1 119 ? -8.394 15.323 -3.858 1.00 53.06 119 ARG A N 1
ATOM 962 C CA . ARG A 1 119 ? -9.803 14.915 -3.672 1.00 53.06 119 ARG A CA 1
ATOM 963 C C . ARG A 1 119 ? -10.684 15.935 -2.948 1.00 53.06 119 ARG A C 1
ATOM 965 O O . ARG A 1 119 ? -11.886 15.718 -2.879 1.00 53.06 119 ARG A O 1
ATOM 972 N N . GLN A 1 120 ? -10.130 17.028 -2.418 1.00 47.44 120 GLN A N 1
ATOM 973 C CA . GLN A 1 120 ? -10.916 18.073 -1.737 1.00 47.44 120 GLN A CA 1
ATOM 974 C C . GLN A 1 120 ? -11.467 19.155 -2.689 1.00 47.44 120 GLN A C 1
ATOM 976 O O . GLN A 1 120 ? -12.024 20.146 -2.228 1.00 47.44 120 GLN A O 1
ATOM 981 N N . SER A 1 121 ? -11.307 18.993 -4.007 1.00 42.12 121 SER A N 1
ATOM 982 C CA . SER A 1 121 ? -11.722 19.969 -5.033 1.00 42.12 121 SER A CA 1
ATOM 983 C C . SER A 1 121 ? -12.833 19.475 -5.980 1.00 42.12 121 SER A C 1
ATOM 985 O O . SER A 1 121 ? -13.001 20.038 -7.061 1.00 42.12 121 SER A O 1
ATOM 987 N N . GLN A 1 122 ? -13.613 18.461 -5.582 1.00 36.06 122 GLN A N 1
ATOM 988 C CA . GLN A 1 122 ? -14.847 18.050 -6.272 1.00 36.06 122 GLN A CA 1
ATOM 989 C C . GLN A 1 122 ? -16.057 18.095 -5.346 1.00 36.06 122 GLN A C 1
ATOM 991 O O . GLN A 1 122 ? -15.913 17.656 -4.184 1.00 36.06 122 GLN A O 1
#

Mean predicted aligned error: 12.63 Å

Foldseek 3Di:
DDDPDDDDDDDDDDPDPDPPPPPADPPKDWDWDDDDPQTAIEIEGADAQPDDQWADDDRYIYGHCNHPCNVVQVVDVVSNVLVVLLSVLLRVLVVPPPPDVVSSVVSSVVSSCCVPPVVVPD

Nearest PDB structures (foldseek):
  5vip-assembly1_A  TM=4.083E-01  e=8.332E+00  Pseudomonas aeruginosa
  8iqh-assembly1_D  TM=2.318E-01  e=9.452E+00  African swine fever virus BA71V

pLDDT: mean 75.4, std 19.47, range [36.06, 95.56]